Protein AF-A0A8H3GY00-F1 (afdb_monomer)

pLDDT: mean 79.83, std 18.48, range [30.83, 96.88]

Sequence (168 aa):
MRTISSTIISTLALLGGARAFFRLPCTDPIIHARIDPIISPGQKPSNHVHTVHGAKNFASNSTYSTLRASSCTSCKVTQDLSNYWFPKLYFRDPKTKLFEPVGNGGLLVYYLNRGDADVFYGGPGLKAFPEGFKMISGNPRSRSKKYVPTDSSSNQEVVLNVVQQVCN

Nearest PDB structures (foldseek):
  9hat-assembly1_AC  TM=5.219E-01  e=4.888E+00  Leviviridae sp.

Organism: NCBI:txid456999

Structure (mmCIF, N/CA/C/O backbone):
data_AF-A0A8H3GY00-F1
#
_entry.id   AF-A0A8H3GY00-F1
#
loop_
_atom_site.group_PDB
_atom_site.id
_atom_site.type_symbol
_atom_site.label_atom_id
_atom_site.label_alt_id
_atom_site.label_comp_id
_atom_site.label_asym_id
_atom_site.label_entity_id
_atom_site.label_seq_id
_atom_site.pdbx_PDB_ins_code
_atom_site.Cartn_x
_atom_site.Cartn_y
_atom_site.Cartn_z
_atom_site.occupancy
_atom_site.B_iso_or_equiv
_atom_site.auth_seq_id
_atom_site.auth_comp_id
_atom_site.auth_asym_id
_atom_site.auth_atom_id
_atom_site.pdbx_PDB_model_num
ATOM 1 N N . MET A 1 1 ? 21.929 49.421 -51.635 1.00 43.88 1 MET A N 1
ATOM 2 C CA . MET A 1 1 ? 22.118 49.196 -50.184 1.00 43.88 1 MET A CA 1
ATOM 3 C C . MET A 1 1 ? 20.799 48.771 -49.558 1.00 43.88 1 MET A C 1
ATOM 5 O O . MET A 1 1 ? 19.908 49.598 -49.438 1.00 43.88 1 MET A O 1
ATOM 9 N N . ARG A 1 2 ? 20.657 47.492 -49.197 1.00 44.06 2 ARG A N 1
ATOM 10 C CA . ARG A 1 2 ? 19.659 47.003 -48.234 1.00 44.06 2 ARG A CA 1
ATOM 11 C C . ARG A 1 2 ? 20.302 45.840 -47.484 1.00 44.06 2 ARG A C 1
ATOM 13 O O . ARG A 1 2 ? 20.444 44.755 -48.033 1.00 44.06 2 ARG A O 1
ATOM 20 N N . THR A 1 3 ? 20.782 46.107 -46.278 1.00 45.41 3 THR A N 1
ATOM 21 C CA . THR A 1 3 ? 21.329 45.101 -45.366 1.00 45.41 3 THR A CA 1
ATOM 22 C C . THR A 1 3 ? 20.165 44.411 -44.666 1.00 45.41 3 THR A C 1
ATOM 24 O O . THR A 1 3 ? 19.437 45.045 -43.905 1.00 45.41 3 THR A O 1
ATOM 27 N N . ILE A 1 4 ? 19.962 43.128 -44.954 1.00 53.44 4 ILE A N 1
ATOM 28 C CA . ILE A 1 4 ? 19.025 42.281 -44.214 1.00 53.44 4 ILE A CA 1
ATOM 29 C C . ILE A 1 4 ? 19.780 41.809 -42.969 1.00 53.44 4 ILE A C 1
ATOM 31 O O . ILE A 1 4 ? 20.632 40.927 -43.055 1.00 53.44 4 ILE A O 1
ATOM 35 N N . SER A 1 5 ? 19.533 42.456 -41.828 1.00 52.59 5 SER A N 1
ATOM 36 C CA . SER A 1 5 ? 20.083 42.025 -40.540 1.00 52.59 5 SER A CA 1
ATOM 37 C C . SER A 1 5 ? 19.453 40.697 -40.134 1.00 52.59 5 SER A C 1
ATOM 39 O O . SER A 1 5 ? 18.242 40.599 -39.952 1.00 52.59 5 SER A O 1
ATOM 41 N N . SER A 1 6 ? 20.299 39.680 -40.010 1.00 55.22 6 SER A N 1
ATOM 42 C CA . SER A 1 6 ? 19.942 38.336 -39.574 1.00 55.22 6 SER A CA 1
ATOM 43 C C . SER A 1 6 ? 19.905 38.296 -38.044 1.00 55.22 6 SER A C 1
ATOM 45 O O . SER A 1 6 ? 20.950 38.293 -37.396 1.00 55.22 6 SER A O 1
ATOM 47 N N . THR A 1 7 ? 18.715 38.299 -37.446 1.00 55.81 7 THR A N 1
ATOM 48 C CA . THR A 1 7 ? 18.531 38.033 -36.012 1.00 55.81 7 THR A CA 1
ATOM 49 C C . THR A 1 7 ? 18.215 36.553 -35.815 1.00 55.81 7 THR A C 1
ATOM 51 O O . THR A 1 7 ? 17.058 36.148 -35.744 1.00 55.81 7 THR A O 1
ATOM 54 N N . ILE A 1 8 ? 19.257 35.727 -35.715 1.00 58.91 8 ILE A N 1
ATOM 55 C CA . ILE A 1 8 ? 19.136 34.376 -35.156 1.00 58.91 8 ILE A CA 1
ATOM 56 C C . ILE A 1 8 ? 19.262 34.525 -33.638 1.00 58.91 8 ILE A C 1
ATOM 58 O O . ILE A 1 8 ? 20.363 34.577 -33.093 1.00 58.91 8 ILE A O 1
ATOM 62 N N . ILE A 1 9 ? 18.127 34.647 -32.947 1.00 59.66 9 ILE A N 1
ATOM 63 C CA . ILE A 1 9 ? 18.085 34.522 -31.488 1.00 59.66 9 ILE A CA 1
ATOM 64 C C . ILE A 1 9 ? 18.252 33.034 -31.186 1.00 59.66 9 ILE A C 1
ATOM 66 O O . ILE A 1 9 ? 17.313 32.251 -31.295 1.00 59.66 9 ILE A O 1
ATOM 70 N N . SER A 1 10 ? 19.481 32.641 -30.862 1.00 59.94 10 SER A N 1
ATOM 71 C CA . SER A 1 10 ? 19.799 31.295 -30.399 1.00 59.94 10 SER A CA 1
ATOM 72 C C . SER A 1 10 ? 19.278 31.145 -28.966 1.00 59.94 10 SER A C 1
ATOM 74 O O . SER A 1 10 ? 19.945 31.521 -28.003 1.00 59.94 10 SER A O 1
ATOM 76 N N . THR A 1 11 ? 18.047 30.655 -28.810 1.00 63.56 11 THR A N 1
ATOM 77 C CA . THR A 1 11 ? 17.515 30.184 -27.525 1.00 63.56 11 THR A CA 1
ATOM 78 C C . THR A 1 11 ? 18.231 28.889 -27.158 1.00 63.56 11 THR A C 1
ATOM 80 O O . THR A 1 11 ? 17.740 27.787 -27.399 1.00 63.56 11 THR A O 1
ATOM 83 N N . LEU A 1 12 ? 19.430 29.020 -26.587 1.00 59.59 12 LEU A N 1
ATOM 84 C CA . LEU A 1 12 ? 20.125 27.909 -25.953 1.00 59.59 12 LEU A CA 1
ATOM 85 C C . LEU A 1 12 ? 19.274 27.474 -24.757 1.00 59.59 12 LEU A C 1
ATOM 87 O O . LEU A 1 12 ? 19.214 28.146 -23.728 1.00 59.59 12 LEU A O 1
ATOM 91 N N . ALA A 1 13 ? 18.526 26.395 -24.967 1.00 59.88 13 ALA A N 1
ATOM 92 C CA . ALA A 1 13 ? 17.630 25.817 -23.991 1.00 59.88 13 ALA A CA 1
ATOM 93 C C . ALA A 1 13 ? 18.360 25.617 -22.658 1.00 59.88 13 ALA A C 1
ATOM 95 O O . ALA A 1 13 ? 19.463 25.073 -22.610 1.00 59.88 13 ALA A O 1
ATOM 96 N N . LEU A 1 14 ? 17.710 26.045 -21.576 1.00 59.72 14 LEU A N 1
ATOM 97 C CA . LEU A 1 14 ? 18.044 25.678 -20.206 1.00 59.72 14 LEU A CA 1
ATOM 98 C C . LEU A 1 14 ? 18.004 24.144 -20.074 1.00 59.72 14 LEU A C 1
ATOM 100 O O . LEU A 1 14 ? 16.994 23.575 -19.670 1.00 59.72 14 LEU A O 1
ATOM 104 N N . LEU A 1 15 ? 19.104 23.465 -20.400 1.00 60.50 15 LEU A N 1
ATOM 105 C CA . LEU A 1 15 ? 19.337 22.042 -20.128 1.00 60.50 15 LEU A CA 1
ATOM 106 C C . LEU A 1 15 ? 19.704 21.836 -18.648 1.00 60.50 15 LEU A C 1
ATOM 108 O O . LEU A 1 15 ? 20.671 21.159 -18.307 1.00 60.50 15 LEU A O 1
ATOM 112 N N . GLY A 1 16 ? 18.942 22.454 -17.746 1.00 61.94 16 GLY A N 1
ATOM 113 C CA . GLY A 1 16 ? 19.011 22.132 -16.328 1.00 61.94 16 GLY A CA 1
ATOM 114 C C . GLY A 1 16 ? 18.399 20.751 -16.113 1.00 61.94 16 GLY A C 1
ATOM 115 O O . GLY A 1 16 ? 17.230 20.542 -16.431 1.00 61.94 16 GLY A O 1
ATOM 116 N N . GLY A 1 17 ? 19.175 19.802 -15.587 1.00 63.00 17 GLY A N 1
ATOM 117 C CA . GLY A 1 17 ? 18.657 18.485 -15.222 1.00 63.00 17 GLY A CA 1
ATOM 118 C C . GLY A 1 17 ? 17.518 18.612 -14.206 1.00 63.00 17 GLY A C 1
ATOM 119 O O . GLY A 1 17 ? 17.696 19.181 -13.128 1.00 63.00 17 GLY A O 1
ATOM 120 N N . ALA A 1 18 ? 16.337 18.090 -14.539 1.00 64.81 18 ALA A N 1
ATOM 121 C CA . ALA A 1 18 ? 15.224 18.035 -13.604 1.00 64.81 18 ALA A CA 1
ATOM 122 C C . ALA A 1 18 ? 15.470 16.919 -12.579 1.00 64.81 18 ALA A C 1
ATOM 124 O O . ALA A 1 18 ? 15.604 15.749 -12.938 1.00 64.81 18 ALA A O 1
ATOM 125 N N . ARG A 1 19 ? 15.486 17.263 -11.287 1.00 66.12 19 ARG A N 1
ATOM 126 C CA . ARG A 1 19 ? 15.466 16.271 -10.202 1.00 66.12 19 ARG A CA 1
ATOM 127 C C . ARG A 1 19 ? 14.040 15.760 -10.048 1.00 66.12 19 ARG A C 1
ATOM 129 O O . ARG A 1 19 ? 13.243 16.329 -9.304 1.00 66.12 19 ARG A O 1
ATOM 136 N N . ALA A 1 20 ? 13.708 14.728 -10.811 1.00 69.12 20 ALA A N 1
ATOM 137 C CA . ALA A 1 20 ? 12.407 14.087 -10.748 1.00 69.12 20 ALA A CA 1
ATOM 138 C C . ALA A 1 20 ? 12.399 12.983 -9.684 1.00 69.12 20 ALA A C 1
ATOM 140 O O . ALA A 1 20 ? 13.379 12.269 -9.489 1.00 69.12 20 ALA A O 1
ATOM 141 N N . PHE A 1 21 ? 11.268 12.839 -9.005 1.00 76.88 21 PHE A N 1
ATOM 142 C CA . PHE A 1 21 ? 10.962 11.694 -8.157 1.00 76.88 21 PHE A CA 1
ATOM 143 C C . PHE A 1 21 ? 9.590 11.161 -8.555 1.00 76.88 21 PHE A C 1
ATOM 145 O O . PHE A 1 21 ? 8.741 11.909 -9.054 1.00 76.88 21 PHE A O 1
ATOM 152 N N . PHE A 1 22 ? 9.365 9.869 -8.345 1.00 82.94 22 PHE A N 1
ATOM 153 C CA . PHE A 1 22 ? 8.098 9.255 -8.709 1.00 82.94 22 PHE A CA 1
ATOM 154 C C . PHE A 1 22 ? 7.117 9.353 -7.538 1.00 82.94 22 PHE A C 1
ATOM 156 O O . PHE A 1 22 ? 7.435 9.024 -6.393 1.00 82.94 22 PHE A O 1
ATOM 163 N N . ARG A 1 23 ? 5.911 9.843 -7.830 1.00 88.50 23 ARG A N 1
ATOM 164 C CA . ARG A 1 23 ? 4.798 9.895 -6.883 1.00 88.50 23 ARG A CA 1
ATOM 165 C C . ARG A 1 23 ? 3.605 9.165 -7.476 1.00 88.50 23 ARG A C 1
ATOM 167 O O . ARG A 1 23 ? 3.226 9.433 -8.616 1.00 88.50 23 ARG A O 1
ATOM 174 N N . LEU A 1 24 ? 2.991 8.300 -6.687 1.00 91.19 24 LEU A N 1
ATOM 175 C CA . LEU A 1 24 ? 1.823 7.538 -7.097 1.00 91.19 24 LEU A CA 1
ATOM 176 C C . LEU A 1 24 ? 0.634 7.931 -6.219 1.00 91.19 24 LEU A C 1
ATOM 178 O O . LEU A 1 24 ? 0.541 7.481 -5.075 1.00 91.19 24 LEU A O 1
ATOM 182 N N . PRO A 1 25 ? -0.259 8.804 -6.714 1.00 94.56 25 PRO A N 1
ATOM 183 C CA . PRO A 1 25 ? -1.510 9.075 -6.032 1.00 94.56 25 PRO A CA 1
ATOM 184 C C . PRO A 1 25 ? -2.468 7.902 -6.236 1.00 94.56 25 PRO A C 1
ATOM 186 O O . PRO A 1 25 ? -2.673 7.448 -7.362 1.00 94.56 25 PRO A O 1
ATOM 189 N N . CYS A 1 26 ? -3.091 7.467 -5.152 1.00 95.12 26 CYS A N 1
ATOM 190 C CA . CYS A 1 26 ? -4.198 6.530 -5.135 1.00 95.12 26 CYS A CA 1
ATOM 191 C C . CYS A 1 26 ? -5.414 7.193 -4.495 1.00 95.12 26 CYS A C 1
ATOM 193 O O . CYS A 1 26 ? -5.288 7.980 -3.554 1.00 95.12 26 CYS A O 1
ATOM 195 N N . THR A 1 27 ? -6.588 6.899 -5.041 1.00 94.56 27 THR A N 1
ATOM 196 C CA . THR A 1 27 ? -7.877 7.373 -4.537 1.00 94.56 27 THR A CA 1
ATOM 197 C C . THR A 1 27 ? -8.249 6.599 -3.270 1.00 94.56 27 THR A C 1
ATOM 199 O O . THR A 1 27 ? 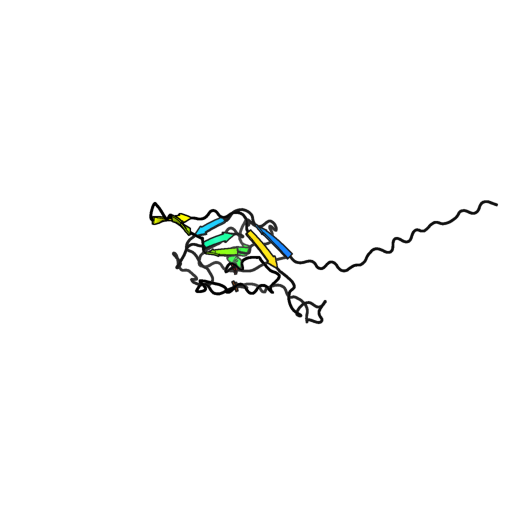-7.374 6.094 -2.559 1.00 94.56 27 THR A O 1
ATOM 202 N N . ASP A 1 28 ? -9.543 6.496 -2.981 1.00 94.62 28 ASP A N 1
ATOM 203 C CA . ASP A 1 28 ? -10.050 5.830 -1.789 1.00 94.62 28 ASP A CA 1
ATOM 204 C C . ASP A 1 28 ? -9.526 4.390 -1.616 1.00 94.62 28 ASP A C 1
ATOM 206 O O . ASP A 1 28 ? -9.160 3.719 -2.597 1.00 94.62 28 ASP A O 1
ATOM 210 N N . PRO A 1 29 ? -9.461 3.906 -0.362 1.00 95.12 29 PRO A N 1
ATOM 211 C CA . PRO A 1 29 ? -9.092 2.529 -0.077 1.00 95.12 29 PRO A CA 1
ATOM 212 C C . PRO A 1 29 ? -10.002 1.541 -0.808 1.00 95.12 29 PRO A C 1
ATOM 214 O O . PRO A 1 29 ? -11.215 1.726 -0.870 1.00 95.12 29 PRO A O 1
ATOM 217 N N . ILE A 1 30 ? -9.431 0.441 -1.295 1.00 95.75 30 ILE A N 1
ATOM 218 C CA . ILE A 1 30 ? -10.211 -0.647 -1.900 1.00 95.75 30 ILE A CA 1
ATOM 219 C C . ILE A 1 30 ? -10.907 -1.503 -0.837 1.00 95.75 30 ILE A C 1
ATOM 221 O O . ILE A 1 30 ? -11.952 -2.089 -1.106 1.00 95.75 30 ILE A O 1
ATOM 225 N N . ILE A 1 31 ? -10.320 -1.607 0.365 1.00 95.00 31 ILE A N 1
ATOM 226 C CA . ILE A 1 31 ? -10.886 -2.369 1.480 1.00 95.00 31 ILE A CA 1
ATOM 227 C C . ILE A 1 31 ? -10.270 -1.963 2.827 1.00 95.00 31 ILE A C 1
ATOM 229 O O . ILE A 1 31 ? -9.103 -1.568 2.914 1.00 95.00 31 ILE A O 1
ATOM 233 N N . HIS A 1 32 ? -11.052 -2.139 3.896 1.00 95.62 32 HIS A N 1
ATOM 234 C CA . HIS A 1 32 ? -10.553 -2.252 5.263 1.00 95.62 32 HIS A CA 1
ATOM 235 C C . HIS A 1 32 ? -10.684 -3.702 5.741 1.00 95.62 32 HIS A C 1
ATOM 237 O O . HIS A 1 32 ? -11.799 -4.204 5.871 1.00 95.62 32 HIS A O 1
ATOM 243 N N . ALA A 1 33 ? -9.571 -4.397 5.987 1.00 95.25 33 ALA A N 1
ATOM 244 C CA . ALA A 1 33 ? -9.605 -5.831 6.288 1.00 95.25 33 ALA A CA 1
ATOM 245 C C . ALA A 1 33 ? -8.512 -6.278 7.261 1.00 95.25 33 ALA A C 1
ATOM 247 O O . ALA A 1 33 ? -7.411 -5.734 7.284 1.00 95.25 33 ALA A O 1
ATOM 248 N N . ARG A 1 34 ? -8.799 -7.333 8.034 1.00 96.50 34 ARG A N 1
ATOM 249 C CA . ARG A 1 34 ? -7.808 -8.047 8.857 1.00 96.50 34 ARG A CA 1
ATOM 250 C C . ARG A 1 34 ? -7.056 -9.064 8.004 1.00 96.50 34 ARG A C 1
ATOM 252 O O . ARG A 1 34 ? -7.272 -10.266 8.139 1.00 96.50 34 ARG A O 1
ATOM 259 N N . ILE A 1 35 ? -6.251 -8.579 7.065 1.00 95.12 35 ILE A N 1
ATOM 260 C CA . ILE A 1 35 ? -5.500 -9.398 6.108 1.00 95.12 35 ILE A CA 1
ATOM 261 C C . ILE A 1 35 ? -4.097 -8.809 5.931 1.00 95.12 35 ILE A C 1
ATOM 263 O O . ILE A 1 35 ? -3.979 -7.603 5.741 1.00 95.12 35 ILE A O 1
ATOM 267 N N . ASP A 1 36 ? -3.052 -9.644 5.977 1.00 93.75 36 ASP A N 1
ATOM 268 C CA . ASP A 1 36 ? -1.662 -9.235 5.718 1.00 93.75 36 ASP A CA 1
ATOM 269 C C . ASP A 1 36 ? -0.878 -10.312 4.939 1.00 93.75 36 ASP A C 1
ATOM 271 O O . ASP A 1 36 ? -0.497 -11.324 5.529 1.00 93.75 36 ASP A O 1
ATOM 275 N N . PRO A 1 37 ? -0.607 -10.125 3.636 1.00 93.56 37 PRO A N 1
ATOM 276 C CA . PRO A 1 37 ? 0.124 -11.103 2.826 1.00 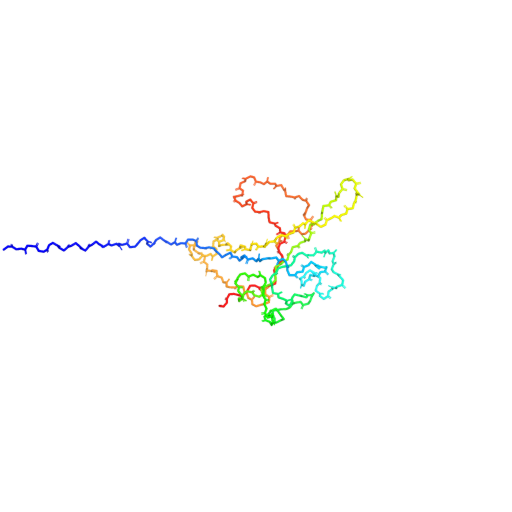93.56 37 PRO A CA 1
ATOM 277 C C . PRO A 1 37 ? 1.648 -11.141 3.039 1.00 93.56 37 PRO A C 1
ATOM 279 O O . PRO A 1 37 ? 2.329 -11.918 2.357 1.00 93.56 37 PRO A O 1
ATOM 282 N N . ILE A 1 38 ? 2.202 -10.312 3.934 1.00 91.75 38 ILE A N 1
ATOM 283 C CA . ILE A 1 38 ? 3.628 -10.323 4.290 1.00 91.75 38 ILE A CA 1
ATOM 284 C C . ILE A 1 38 ? 3.824 -10.840 5.720 1.00 91.75 38 ILE A C 1
ATOM 286 O O . ILE A 1 38 ? 4.562 -11.801 5.914 1.00 91.75 38 ILE A O 1
ATOM 290 N N . ILE A 1 39 ? 3.165 -10.236 6.714 1.00 89.94 39 ILE A N 1
ATOM 291 C CA . ILE A 1 39 ? 3.338 -10.584 8.138 1.00 89.94 39 ILE A CA 1
ATOM 292 C C . ILE A 1 39 ? 2.575 -11.857 8.517 1.00 89.94 39 ILE A C 1
ATOM 294 O O . ILE A 1 39 ? 3.051 -12.643 9.335 1.00 89.94 39 ILE A O 1
ATOM 298 N N . SER A 1 40 ? 1.392 -12.069 7.937 1.00 92.81 40 SER A N 1
ATOM 299 C CA . SER A 1 40 ? 0.509 -13.188 8.282 1.00 92.81 40 SER A CA 1
ATOM 300 C C . SER A 1 40 ? -0.025 -13.901 7.030 1.00 92.81 40 SER A C 1
ATOM 302 O O . SER A 1 40 ? -1.246 -13.978 6.846 1.00 92.81 40 SER A O 1
ATOM 304 N N . PRO A 1 41 ? 0.852 -14.427 6.148 1.00 93.62 41 PRO A N 1
ATOM 305 C CA . PRO A 1 41 ? 0.428 -14.967 4.863 1.00 93.62 41 PRO A CA 1
ATOM 306 C C . PRO A 1 41 ? -0.569 -16.116 5.031 1.00 93.62 41 PRO A C 1
ATOM 308 O O . PRO A 1 41 ? -0.399 -16.996 5.871 1.00 93.62 41 PRO A O 1
ATOM 311 N N . GLY A 1 42 ? -1.639 -16.096 4.241 1.00 95.19 42 GLY A N 1
ATOM 312 C CA . GLY A 1 42 ? -2.727 -17.073 4.296 1.00 95.19 42 GLY A CA 1
ATOM 313 C C . GLY A 1 42 ? -3.700 -16.882 5.465 1.00 95.19 42 GLY A C 1
ATOM 314 O O . GLY A 1 42 ? -4.852 -17.294 5.345 1.00 95.19 42 GLY A O 1
ATOM 315 N N . GLN A 1 43 ? -3.319 -16.183 6.538 1.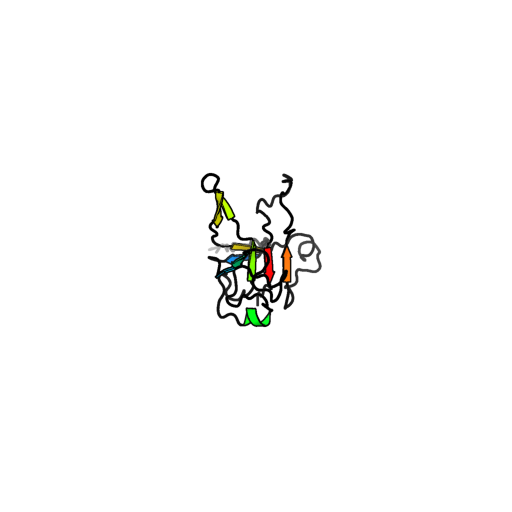00 96.31 43 GLN A N 1
ATOM 316 C CA . GLN A 1 43 ? -4.158 -16.035 7.728 1.00 96.31 43 GLN A CA 1
ATOM 317 C C . GLN A 1 43 ? -5.321 -15.061 7.500 1.00 96.31 43 GLN A C 1
ATOM 319 O O . GLN A 1 43 ? -5.151 -13.954 6.979 1.00 96.31 43 GLN A O 1
ATOM 324 N N . LYS A 1 44 ? -6.519 -15.481 7.917 1.00 93.56 44 LYS A N 1
ATOM 325 C CA . LYS A 1 44 ? -7.751 -14.683 7.913 1.00 93.56 44 LYS A CA 1
ATOM 326 C C . LYS A 1 44 ? -8.566 -15.047 9.170 1.00 93.56 44 LYS A C 1
ATOM 328 O O . LYS A 1 44 ? -9.082 -16.160 9.214 1.00 93.56 44 LYS A O 1
ATOM 333 N N . PRO A 1 45 ? -8.704 -14.159 10.173 1.00 95.62 45 PRO A N 1
ATOM 334 C CA . PRO A 1 45 ? -8.194 -12.786 10.231 1.00 95.62 45 PRO A CA 1
ATOM 335 C C . PRO A 1 45 ? -6.714 -12.689 10.651 1.00 95.62 45 PRO A C 1
ATOM 337 O O . PRO A 1 45 ? -6.211 -13.532 11.385 1.00 95.62 45 PRO A O 1
ATOM 340 N N . SER A 1 46 ? -6.041 -11.607 10.251 1.00 93.25 46 SER A N 1
ATOM 341 C CA . SER A 1 46 ? -4.749 -11.176 10.800 1.00 93.25 46 SER A CA 1
ATOM 342 C C . SER A 1 46 ? -4.910 -10.399 12.123 1.00 93.25 46 SER A C 1
ATOM 344 O O . SER A 1 46 ? -6.022 -10.087 12.581 1.00 93.25 46 SER A O 1
ATOM 346 N N . ASN A 1 47 ? -3.780 -10.064 12.755 1.00 90.50 47 ASN A N 1
ATOM 347 C CA . ASN A 1 47 ? -3.728 -9.448 14.087 1.00 90.50 47 ASN A CA 1
ATOM 348 C C . ASN A 1 47 ? -4.469 -8.104 14.204 1.00 90.50 47 ASN A C 1
ATOM 350 O O . ASN A 1 47 ? -4.984 -7.799 15.276 1.00 90.50 47 ASN A O 1
ATOM 354 N N . HIS A 1 48 ? -4.555 -7.308 13.137 1.00 91.00 48 HIS A N 1
ATOM 355 C CA . HIS A 1 48 ? -5.234 -6.009 13.155 1.00 91.00 48 HIS A CA 1
ATOM 356 C C . HIS A 1 48 ? -5.815 -5.650 11.783 1.00 91.00 48 HIS A C 1
ATOM 358 O O . HIS A 1 48 ? -5.583 -6.344 10.797 1.00 91.00 48 HIS A O 1
ATOM 364 N N . VAL A 1 49 ? -6.629 -4.592 11.739 1.00 94.50 49 VAL A N 1
ATOM 365 C CA . VAL A 1 49 ? -7.267 -4.112 10.506 1.00 94.50 49 VAL A CA 1
ATOM 366 C C . VAL A 1 49 ? -6.288 -3.236 9.734 1.00 94.50 49 VAL A C 1
ATOM 368 O O . VAL A 1 49 ? -5.657 -2.357 10.317 1.00 94.50 49 VAL A O 1
ATOM 371 N N . HIS A 1 50 ? -6.224 -3.432 8.425 1.00 94.31 50 HIS A N 1
ATOM 372 C CA . HIS A 1 50 ? -5.486 -2.594 7.494 1.00 94.31 50 HIS A CA 1
ATOM 373 C C . HIS A 1 50 ? -6.423 -1.748 6.644 1.00 94.31 50 HIS A C 1
ATOM 375 O O . HIS A 1 50 ? -7.504 -2.199 6.273 1.00 94.31 50 HIS A O 1
ATOM 381 N N . THR A 1 51 ? -5.977 -0.544 6.305 1.00 95.00 51 THR A N 1
ATOM 382 C CA . THR A 1 51 ? -6.481 0.240 5.177 1.00 95.00 51 THR A CA 1
ATOM 383 C C . THR A 1 51 ? -5.630 -0.081 3.959 1.00 95.00 51 THR A C 1
ATOM 385 O O . THR A 1 51 ? -4.408 0.031 4.032 1.00 95.00 51 THR A O 1
ATOM 388 N N . VAL A 1 52 ? -6.264 -0.500 2.862 1.00 95.31 52 VAL A N 1
ATOM 389 C CA . VAL A 1 52 ? -5.573 -1.034 1.681 1.00 95.31 52 VAL A CA 1
ATOM 390 C C . VAL A 1 52 ? -5.899 -0.202 0.445 1.00 95.31 52 VAL A C 1
ATOM 392 O O . VAL A 1 52 ? -7.063 0.088 0.186 1.00 95.31 52 VAL A O 1
ATOM 395 N N . HIS A 1 53 ? -4.879 0.121 -0.346 1.00 96.56 53 HIS A N 1
ATOM 396 C CA . HIS A 1 53 ? -4.970 0.763 -1.658 1.00 96.56 53 HIS A CA 1
ATOM 397 C C . HIS A 1 53 ? -4.265 -0.093 -2.725 1.00 96.56 53 HIS A C 1
ATOM 399 O O . HIS A 1 53 ? -3.469 -0.989 -2.412 1.00 96.56 53 HIS A O 1
ATOM 405 N N . GLY A 1 54 ? -4.533 0.208 -3.996 1.00 95.56 54 GLY A N 1
ATOM 406 C CA . GLY A 1 54 ? -3.884 -0.424 -5.142 1.00 95.56 54 GLY A CA 1
ATOM 407 C C . GLY A 1 54 ? -4.761 -1.465 -5.830 1.00 95.56 54 GLY A C 1
ATOM 408 O O . GLY A 1 54 ? -5.956 -1.247 -6.026 1.00 95.56 54 GLY A O 1
ATOM 409 N N . ALA A 1 55 ? -4.154 -2.576 -6.235 1.00 96.38 55 ALA A N 1
ATOM 410 C CA . ALA A 1 55 ? -4.766 -3.593 -7.081 1.00 96.38 55 ALA A CA 1
ATOM 411 C C . ALA A 1 55 ? -5.946 -4.342 -6.441 1.00 96.38 55 ALA A C 1
ATOM 413 O O . ALA A 1 55 ? -5.915 -4.700 -5.262 1.00 96.38 55 ALA A O 1
ATOM 414 N N . LYS A 1 56 ? -6.958 -4.653 -7.262 1.00 95.88 56 LYS A N 1
ATOM 415 C CA . LYS A 1 56 ? -8.199 -5.335 -6.856 1.00 95.88 56 LYS A CA 1
ATOM 416 C C . LYS A 1 56 ? -7.981 -6.705 -6.202 1.00 95.88 56 LYS A C 1
ATOM 418 O O . LYS A 1 56 ? -8.689 -7.026 -5.252 1.00 95.88 56 LYS A O 1
ATOM 423 N N . ASN A 1 57 ? -7.040 -7.521 -6.684 1.00 95.44 57 ASN A N 1
ATOM 424 C CA . ASN A 1 57 ? -6.866 -8.907 -6.218 1.00 95.44 57 ASN A CA 1
ATOM 425 C C . ASN A 1 57 ? -6.075 -9.021 -4.897 1.00 95.44 57 ASN A C 1
ATOM 427 O O . ASN A 1 57 ? -5.321 -9.977 -4.687 1.00 95.44 57 ASN A O 1
ATOM 431 N N . PHE A 1 58 ? -6.237 -8.057 -3.990 1.00 95.38 58 PHE A N 1
ATOM 432 C CA . PHE A 1 58 ? -5.640 -8.130 -2.663 1.00 95.38 58 PHE A CA 1
ATOM 433 C C . PHE A 1 58 ? -6.265 -9.267 -1.837 1.00 95.38 58 PHE A C 1
ATOM 435 O O . PHE A 1 58 ? -7.483 -9.370 -1.690 1.00 95.38 58 PHE A O 1
ATOM 442 N N . ALA A 1 59 ? -5.419 -10.120 -1.267 1.00 95.00 59 ALA A N 1
ATOM 443 C CA . ALA A 1 59 ? -5.791 -11.291 -0.486 1.00 95.00 59 ALA A CA 1
ATOM 444 C C . ALA A 1 59 ? -4.689 -11.638 0.531 1.00 95.00 59 ALA A C 1
ATOM 446 O O . ALA A 1 59 ? -3.553 -11.186 0.420 1.00 95.00 59 ALA A O 1
ATOM 447 N N . SER A 1 60 ? -4.991 -12.495 1.517 1.00 95.62 60 SER A N 1
ATOM 448 C CA . SER A 1 60 ? -3.994 -12.915 2.526 1.00 95.62 60 SER A CA 1
ATOM 449 C C . SER A 1 60 ? -2.838 -13.716 1.944 1.00 95.62 60 SER A C 1
ATOM 451 O O . SER A 1 60 ? -1.798 -13.833 2.576 1.00 95.62 60 SER A O 1
ATOM 453 N N . ASN A 1 61 ? -2.999 -14.268 0.748 1.00 94.25 61 ASN A N 1
ATOM 454 C CA . ASN A 1 61 ? -1.992 -15.027 0.024 1.00 94.25 61 ASN A CA 1
ATOM 455 C C . ASN A 1 61 ? -1.615 -14.354 -1.305 1.00 94.25 61 ASN A C 1
ATOM 457 O O . ASN A 1 61 ? -1.220 -15.048 -2.239 1.00 94.25 61 ASN A O 1
ATOM 461 N N . SER A 1 62 ? -1.741 -13.025 -1.409 1.00 93.38 62 SER A N 1
ATOM 462 C CA . SER A 1 62 ? -1.334 -12.296 -2.612 1.00 93.38 62 SER A CA 1
ATOM 463 C C . SER A 1 62 ? 0.121 -12.591 -2.993 1.00 93.38 62 SER A C 1
ATOM 465 O O . SER A 1 62 ? 1.058 -12.509 -2.188 1.00 93.38 62 SER A O 1
ATOM 467 N N . THR A 1 63 ? 0.287 -12.914 -4.268 1.00 92.94 63 THR A N 1
ATOM 468 C CA . THR A 1 63 ? 1.547 -13.112 -4.981 1.00 92.94 63 THR A CA 1
ATOM 469 C C . THR A 1 63 ? 1.638 -12.118 -6.135 1.00 92.94 63 THR A C 1
ATOM 471 O O . THR A 1 63 ? 0.642 -11.491 -6.505 1.00 92.94 63 THR A O 1
ATOM 474 N N . TYR A 1 64 ? 2.817 -12.014 -6.747 1.00 91.25 64 TYR A N 1
ATOM 475 C CA . TYR A 1 64 ? 3.000 -11.211 -7.953 1.00 91.25 64 TYR A CA 1
ATOM 476 C C . TYR A 1 64 ? 1.964 -11.541 -9.037 1.00 91.25 64 TYR A C 1
ATOM 478 O O . TYR A 1 64 ? 1.233 -10.658 -9.480 1.00 91.25 64 TYR A O 1
ATOM 486 N N . SER A 1 65 ? 1.828 -12.819 -9.404 1.00 95.25 65 SER A N 1
ATOM 487 C CA . SER A 1 65 ? 0.928 -13.246 -10.480 1.00 95.25 65 SER A CA 1
ATOM 488 C C . SER A 1 65 ? -0.537 -12.929 -10.174 1.00 95.25 65 SER A C 1
ATOM 490 O O . SER A 1 65 ? -1.248 -12.421 -11.040 1.00 95.25 65 SER A O 1
ATOM 492 N N . THR A 1 66 ? -0.985 -13.139 -8.930 1.00 95.50 66 THR A N 1
ATOM 493 C CA . THR A 1 66 ? -2.368 -12.820 -8.539 1.00 95.50 66 THR A CA 1
ATOM 494 C C . THR A 1 66 ? -2.660 -11.325 -8.626 1.00 95.50 66 THR A C 1
ATOM 496 O O . THR A 1 66 ? -3.761 -10.947 -9.025 1.00 95.50 66 THR A O 1
ATOM 499 N N . LEU A 1 67 ? -1.682 -10.476 -8.290 1.00 95.31 67 LEU A N 1
ATOM 500 C CA . LEU A 1 67 ? -1.842 -9.026 -8.366 1.00 95.31 67 LEU A CA 1
ATOM 501 C C . LEU A 1 67 ? -1.785 -8.525 -9.806 1.00 95.31 67 LEU A C 1
ATOM 503 O O . LEU A 1 67 ? -2.633 -7.722 -10.187 1.00 95.31 67 LEU A O 1
ATOM 507 N N . ARG A 1 68 ? -0.885 -9.066 -10.637 1.00 94.81 68 ARG A N 1
ATOM 508 C CA . ARG A 1 68 ? -0.828 -8.774 -12.080 1.00 94.81 68 ARG A CA 1
ATOM 509 C C . ARG A 1 68 ? -2.090 -9.177 -12.835 1.00 94.81 68 ARG A C 1
ATOM 511 O O . ARG A 1 68 ? -2.417 -8.542 -13.828 1.00 94.81 68 ARG A O 1
ATOM 518 N N . ALA A 1 69 ? -2.817 -10.177 -12.346 1.00 96.62 69 ALA A N 1
ATOM 519 C CA . ALA A 1 69 ? -4.120 -10.567 -12.877 1.00 96.62 69 ALA A CA 1
ATOM 520 C C . ALA A 1 69 ? -5.275 -9.637 -12.439 1.00 96.62 69 ALA A C 1
ATOM 522 O O . ALA A 1 69 ? -6.439 -9.925 -12.719 1.00 96.62 69 ALA A O 1
ATOM 523 N N . SER A 1 70 ? -4.997 -8.549 -11.713 1.00 96.81 70 SER A N 1
ATOM 524 C CA . SER A 1 70 ? -6.031 -7.592 -11.312 1.00 96.81 70 SER A CA 1
ATOM 525 C C . SER A 1 70 ? -6.551 -6.819 -12.516 1.00 96.81 70 SER A C 1
ATOM 527 O O . SER A 1 70 ? -5.785 -6.269 -13.299 1.00 96.81 70 SER A O 1
ATOM 529 N N . SER A 1 71 ? -7.873 -6.708 -12.616 1.00 96.88 71 SER A N 1
ATOM 530 C CA . SER A 1 71 ? -8.528 -5.941 -13.680 1.00 96.88 71 SER A CA 1
ATOM 531 C C . SER A 1 71 ? -8.447 -4.422 -13.486 1.00 96.88 71 SER A C 1
ATOM 533 O O . SER A 1 71 ? -8.746 -3.674 -14.409 1.00 96.88 71 SER A O 1
ATOM 535 N N . CYS A 1 72 ? -8.139 -3.954 -12.273 1.00 96.06 72 CYS A N 1
ATOM 536 C CA . CYS A 1 72 ? -8.064 -2.535 -11.933 1.00 96.06 72 CYS A CA 1
ATOM 537 C C . CYS A 1 72 ? -7.231 -2.284 -10.663 1.00 96.06 72 CYS A C 1
ATOM 539 O O . CYS A 1 72 ? -6.902 -3.213 -9.915 1.00 96.06 72 CYS A O 1
ATOM 541 N N . THR A 1 73 ? -6.930 -1.006 -10.423 1.00 96.88 73 THR A N 1
ATOM 542 C CA . THR A 1 73 ? -6.215 -0.466 -9.258 1.00 96.88 73 THR A CA 1
ATOM 543 C C . THR A 1 73 ? -6.884 0.835 -8.802 1.00 96.88 73 THR A C 1
ATOM 545 O O . THR A 1 73 ? -7.472 1.535 -9.627 1.00 96.88 73 THR A O 1
ATOM 548 N N . SER A 1 74 ? -6.803 1.178 -7.511 1.00 96.25 74 SER A N 1
ATOM 549 C CA . SER A 1 74 ? -7.213 2.507 -7.021 1.00 96.25 74 SER A CA 1
ATOM 550 C C . SER A 1 74 ? -6.152 3.592 -7.240 1.00 96.25 74 SER A C 1
ATOM 552 O O . SER A 1 74 ? -6.351 4.747 -6.867 1.00 96.25 74 SER A O 1
ATOM 554 N N . CYS A 1 75 ? -5.010 3.249 -7.837 1.00 95.69 75 CYS A N 1
ATOM 555 C CA . CYS A 1 75 ? -3.929 4.186 -8.119 1.00 95.69 75 CYS A CA 1
ATOM 556 C C . CYS A 1 75 ? -4.042 4.822 -9.510 1.00 95.69 75 CYS A C 1
ATOM 558 O O . CYS A 1 75 ? -4.576 4.236 -10.448 1.00 95.69 75 CYS A O 1
ATOM 560 N N . LYS A 1 76 ? -3.529 6.050 -9.654 1.00 95.56 76 LYS A N 1
ATOM 561 C CA . LYS A 1 76 ? -3.647 6.841 -10.890 1.00 95.56 76 LYS A CA 1
ATOM 562 C C . LYS A 1 76 ? -2.889 6.233 -12.071 1.00 95.56 76 LYS A C 1
ATOM 564 O O . LYS A 1 76 ? -3.309 6.402 -13.210 1.00 95.56 76 LYS A O 1
ATOM 569 N N . VAL A 1 77 ? -1.768 5.565 -11.810 1.00 93.81 77 VAL A N 1
ATOM 570 C CA . VAL A 1 77 ? -1.038 4.811 -12.835 1.00 93.81 77 VAL A CA 1
ATOM 571 C C . VAL A 1 77 ? -1.672 3.431 -12.917 1.00 93.81 77 VAL A C 1
ATOM 573 O O . VAL A 1 77 ? -1.466 2.599 -12.043 1.00 93.81 77 VAL A O 1
ATOM 576 N N . THR A 1 78 ? -2.467 3.190 -13.956 1.00 94.19 78 THR A N 1
ATOM 577 C CA . THR A 1 78 ? -3.268 1.962 -14.092 1.00 94.19 78 THR A CA 1
ATOM 578 C C . THR A 1 78 ? -2.431 0.695 -14.277 1.00 94.19 78 THR A C 1
ATOM 580 O O . THR A 1 78 ? -2.899 -0.402 -13.994 1.00 94.19 78 THR A O 1
ATOM 583 N N . GLN A 1 79 ? -1.193 0.843 -14.753 1.00 92.81 79 GLN A N 1
ATOM 584 C CA . GLN A 1 79 ? -0.206 -0.227 -14.897 1.00 92.81 79 GLN A CA 1
ATOM 585 C C . GLN A 1 79 ? 0.357 -0.677 -13.540 1.00 92.81 79 GLN A C 1
ATOM 587 O O . GLN A 1 79 ? 0.877 -1.795 -13.437 1.00 92.81 79 GLN A O 1
ATOM 592 N N . ASP A 1 80 ? 0.232 0.176 -12.516 1.00 91.50 80 ASP A N 1
ATOM 593 C CA . ASP A 1 80 ? 0.641 -0.130 -11.156 1.00 91.50 80 ASP A CA 1
ATOM 594 C C . ASP A 1 80 ? -0.423 -0.995 -10.468 1.00 91.50 80 ASP A C 1
ATOM 596 O O . ASP A 1 80 ? -1.481 -0.535 -10.024 1.00 91.50 80 ASP A O 1
ATOM 600 N N . LEU A 1 81 ? -0.106 -2.286 -10.393 1.00 94.69 81 LEU A N 1
ATOM 601 C CA . LEU A 1 81 ? -0.909 -3.302 -9.723 1.00 94.69 81 LEU A CA 1
ATOM 602 C C . LEU A 1 81 ? -0.286 -3.734 -8.386 1.00 94.69 81 LEU A C 1
ATOM 604 O O . LEU A 1 81 ? -0.487 -4.867 -7.950 1.00 94.69 81 LEU A O 1
ATOM 608 N N . SER A 1 82 ? 0.456 -2.844 -7.728 1.00 92.81 82 SER A N 1
ATOM 609 C CA . SER A 1 82 ? 0.918 -3.064 -6.358 1.00 92.81 82 SER A CA 1
ATOM 610 C C . SER A 1 82 ? -0.246 -3.033 -5.375 1.00 92.81 82 SER A C 1
ATOM 612 O O . SER A 1 82 ? -1.296 -2.439 -5.638 1.00 92.81 82 SER A O 1
ATOM 614 N N . ASN A 1 83 ? -0.027 -3.568 -4.176 1.00 94.62 83 ASN A N 1
ATOM 615 C CA . ASN A 1 83 ? -0.837 -3.209 -3.017 1.00 94.62 83 ASN A CA 1
ATOM 616 C C . ASN A 1 83 ? -0.022 -2.443 -1.983 1.00 94.62 83 ASN A C 1
ATOM 618 O O . ASN A 1 83 ? 1.105 -2.822 -1.667 1.00 94.62 83 ASN A O 1
ATOM 622 N N . TYR A 1 84 ? -0.655 -1.413 -1.423 1.00 93.75 84 TYR A N 1
ATOM 623 C CA . TYR A 1 84 ? -0.132 -0.578 -0.350 1.00 93.75 84 TYR A CA 1
ATOM 624 C C . TYR A 1 84 ? -1.102 -0.628 0.816 1.00 93.75 84 TYR A C 1
ATOM 626 O O . TYR A 1 84 ? -2.294 -0.369 0.636 1.00 93.75 84 TYR A O 1
ATOM 634 N N . TRP A 1 85 ? -0.621 -0.945 2.012 1.00 92.88 85 TRP A N 1
ATOM 635 C CA . TRP A 1 85 ? -1.488 -0.946 3.183 1.00 92.88 85 TRP A CA 1
ATOM 636 C C . TRP A 1 85 ? -0.778 -0.502 4.447 1.00 92.88 85 TRP A C 1
ATOM 638 O O . TRP A 1 85 ? 0.440 -0.617 4.591 1.00 92.88 85 TRP A O 1
ATOM 648 N N . PHE A 1 86 ? -1.589 0.013 5.363 1.00 90.19 86 PHE A N 1
ATOM 649 C CA . PHE A 1 86 ? -1.169 0.500 6.666 1.00 90.19 86 PHE A CA 1
ATOM 650 C C . PHE A 1 86 ? -2.230 0.174 7.729 1.00 90.19 86 PHE A C 1
ATOM 652 O O . PHE A 1 86 ? -3.394 -0.056 7.383 1.00 90.19 86 PHE A O 1
ATOM 659 N N . PRO A 1 87 ? -1.870 0.135 9.025 1.00 90.88 87 PRO A N 1
ATOM 660 C CA . PRO A 1 87 ? -2.825 -0.124 10.101 1.00 90.88 87 PRO A CA 1
ATOM 661 C C . PRO A 1 87 ? -3.976 0.892 10.112 1.00 90.88 87 PRO A C 1
ATOM 663 O O . PRO A 1 87 ? -3.750 2.102 10.074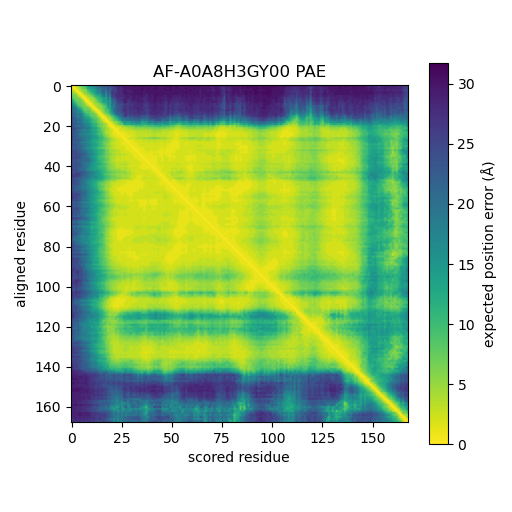 1.00 90.88 87 PRO A O 1
ATOM 666 N N . LYS A 1 88 ? -5.222 0.416 10.206 1.00 91.81 88 LYS A N 1
ATOM 667 C CA . LYS A 1 88 ? -6.399 1.278 10.366 1.00 91.81 88 LYS A CA 1
ATOM 668 C C . LYS A 1 88 ? -6.336 1.961 11.730 1.00 91.81 88 LYS A C 1
ATOM 670 O O . LYS A 1 88 ? -6.239 1.295 12.761 1.00 91.81 88 LYS A O 1
ATOM 675 N N . LEU A 1 89 ? -6.424 3.287 11.727 1.00 90.69 89 LEU A N 1
ATOM 676 C CA . LEU A 1 89 ? -6.453 4.075 12.951 1.00 90.69 89 LEU A CA 1
ATOM 677 C C . LEU A 1 89 ? -7.866 4.097 13.542 1.00 90.69 89 LEU A C 1
ATOM 679 O O . LEU A 1 89 ? -8.850 4.271 12.821 1.00 90.69 89 LEU A O 1
ATOM 683 N N . TYR A 1 90 ? -7.940 3.962 14.863 1.00 92.88 90 TYR A N 1
ATOM 684 C CA . TYR A 1 90 ? -9.168 4.099 15.635 1.00 92.88 90 TYR A CA 1
ATOM 685 C C . TYR A 1 90 ? -8.980 5.166 16.709 1.00 92.88 90 TYR A C 1
ATOM 687 O O . TYR A 1 90 ? -7.960 5.192 17.401 1.00 92.88 90 TYR A O 1
ATOM 695 N N . PHE A 1 91 ? -9.975 6.030 16.852 1.00 94.06 91 PHE A N 1
ATOM 696 C CA . PHE A 1 91 ? -10.090 6.979 17.945 1.00 94.06 91 PHE A CA 1
ATOM 697 C C . PHE A 1 91 ? -10.859 6.323 19.091 1.00 94.06 91 PHE A C 1
ATOM 699 O O . PHE A 1 91 ? -11.862 5.658 18.854 1.00 94.06 91 PHE A O 1
ATOM 706 N N . ARG A 1 92 ? -10.394 6.483 20.332 1.00 94.88 92 ARG A N 1
ATOM 707 C CA . ARG A 1 92 ? -11.155 6.048 21.508 1.00 94.88 92 ARG A CA 1
ATOM 708 C C . ARG A 1 92 ? -11.938 7.234 22.042 1.00 94.88 92 ARG A C 1
ATOM 710 O O . ARG A 1 92 ? -11.337 8.138 22.624 1.00 94.88 92 ARG A O 1
ATOM 717 N N . ASP A 1 93 ? -13.252 7.209 21.874 1.00 95.62 93 ASP A N 1
ATOM 718 C CA . ASP A 1 93 ? -14.110 8.297 22.320 1.00 95.62 93 ASP A CA 1
ATOM 719 C C . ASP A 1 93 ? -14.058 8.417 23.862 1.00 95.62 93 ASP A C 1
ATOM 721 O O . ASP A 1 93 ? -14.258 7.432 24.585 1.00 95.62 93 ASP A O 1
ATOM 725 N N . PRO A 1 94 ? -13.751 9.606 24.416 1.00 96.12 94 PRO A N 1
ATOM 726 C CA . PRO A 1 94 ? -13.602 9.790 25.855 1.00 96.12 94 PRO A CA 1
ATOM 727 C C . PRO A 1 94 ? -14.931 9.729 26.620 1.00 96.12 94 PRO A C 1
ATOM 729 O O . PRO A 1 94 ? -14.901 9.488 27.829 1.00 96.12 94 PRO A O 1
ATOM 732 N N . LYS A 1 95 ? -16.070 9.933 25.954 1.00 96.81 95 LYS A N 1
ATOM 733 C CA . LYS A 1 95 ? -17.428 9.873 26.506 1.00 96.81 95 LYS A CA 1
ATOM 734 C C . LYS A 1 95 ? -17.988 8.455 26.432 1.00 96.81 95 LYS A C 1
ATOM 736 O O . LYS A 1 95 ? -18.328 7.894 27.468 1.00 96.81 95 LYS A O 1
ATOM 741 N N . THR A 1 96 ? -18.044 7.860 25.241 1.00 96.75 96 THR A N 1
ATOM 742 C CA . THR A 1 96 ? -18.642 6.527 25.030 1.00 96.75 96 THR A CA 1
ATOM 743 C C . THR A 1 96 ? -17.692 5.392 25.410 1.00 96.75 96 THR A C 1
ATOM 745 O O . THR A 1 96 ? -18.130 4.267 25.631 1.00 96.75 96 THR A O 1
ATOM 748 N N . LYS A 1 97 ? -16.384 5.676 25.507 1.00 96.38 97 LYS A N 1
ATOM 749 C CA . LYS A 1 97 ? -15.294 4.703 25.717 1.00 96.38 97 LYS A CA 1
ATOM 750 C C . LYS A 1 97 ? -15.136 3.678 24.588 1.00 96.38 97 LYS A C 1
ATOM 752 O O . LYS A 1 97 ? -14.288 2.790 24.726 1.00 96.38 97 LYS A O 1
ATOM 757 N N . LEU A 1 98 ? -15.887 3.818 23.494 1.00 96.56 98 LEU A N 1
ATOM 758 C CA . LEU A 1 98 ? -15.826 2.960 22.313 1.00 96.56 98 LEU A CA 1
ATOM 759 C C . LEU A 1 98 ? -14.710 3.396 21.359 1.00 96.56 98 LEU A C 1
ATOM 761 O O . LEU A 1 98 ? -14.190 4.509 21.444 1.00 96.56 98 LEU A O 1
ATOM 765 N N . PHE A 1 99 ? -14.327 2.485 20.464 1.00 95.31 99 PHE A N 1
ATOM 766 C CA . PHE A 1 99 ? -13.393 2.769 19.381 1.00 95.31 99 PHE A CA 1
ATOM 767 C C . PHE A 1 99 ? -14.150 3.074 18.094 1.00 95.31 99 PHE A C 1
ATOM 769 O O . PHE A 1 99 ? -14.968 2.274 17.646 1.00 95.31 99 PHE A O 1
ATOM 776 N N . GLU A 1 100 ? -13.810 4.194 17.476 1.00 95.31 100 GLU A N 1
ATOM 777 C CA . GLU A 1 100 ? -14.404 4.673 16.237 1.00 95.31 100 GLU A CA 1
ATOM 778 C C . GLU A 1 100 ? -13.336 4.707 15.141 1.00 95.31 100 GLU A C 1
ATOM 780 O O . GLU A 1 100 ? -12.216 5.169 15.386 1.00 95.31 100 GLU A O 1
ATOM 785 N N . PRO A 1 101 ? -13.623 4.189 13.935 1.00 93.31 101 PRO A N 1
ATOM 786 C CA . PRO A 1 101 ? -12.654 4.208 12.851 1.00 93.31 101 PRO A CA 1
ATOM 787 C C . PRO A 1 101 ? -12.383 5.650 12.422 1.00 93.31 101 PRO A C 1
ATOM 789 O O . PRO A 1 101 ? -13.299 6.388 12.067 1.00 93.31 101 PRO A O 1
ATOM 792 N N . VAL A 1 102 ? -11.110 6.037 12.376 1.00 92.88 102 VAL A N 1
ATOM 793 C CA . VAL A 1 102 ? -10.723 7.324 11.793 1.00 92.88 102 VAL A CA 1
ATOM 794 C C . VAL A 1 102 ? -10.908 7.242 10.279 1.00 92.88 102 VAL A C 1
ATOM 796 O O . VAL A 1 102 ? -10.486 6.269 9.639 1.00 92.88 102 VAL A O 1
ATOM 799 N N . GLY A 1 103 ? -11.565 8.248 9.700 1.00 90.06 103 GLY A N 1
ATOM 800 C CA . GLY A 1 103 ? -11.728 8.363 8.252 1.00 90.06 103 GLY A CA 1
ATOM 801 C C . GLY A 1 103 ? -10.371 8.369 7.543 1.00 90.06 103 GLY A C 1
ATOM 802 O O . GLY A 1 103 ? -9.419 8.993 8.007 1.00 90.06 103 GLY A O 1
ATOM 803 N N . ASN A 1 104 ? -10.271 7.655 6.422 1.00 86.44 104 ASN A N 1
ATOM 804 C CA . ASN A 1 104 ? -9.104 7.704 5.543 1.00 86.44 104 ASN A CA 1
ATOM 805 C C . ASN A 1 104 ? -9.557 8.178 4.163 1.00 86.44 104 ASN A C 1
ATOM 807 O O . ASN A 1 104 ? -10.626 7.777 3.714 1.00 86.44 104 ASN A O 1
ATOM 811 N N . GLY A 1 105 ? -8.742 9.016 3.524 1.00 87.19 105 GLY A N 1
ATOM 812 C CA . GLY A 1 105 ? -8.910 9.401 2.124 1.00 87.19 105 GLY A CA 1
ATOM 813 C C . GLY A 1 105 ? -7.879 8.706 1.239 1.00 87.19 105 GLY A C 1
ATOM 814 O O . GLY A 1 105 ? -7.451 7.589 1.530 1.00 87.19 105 GLY A O 1
ATOM 815 N N . GLY A 1 106 ? -7.453 9.398 0.183 1.00 89.75 106 GLY A N 1
ATOM 816 C CA . GLY A 1 106 ? -6.424 8.912 -0.731 1.00 89.75 106 GLY A CA 1
ATOM 817 C C . GLY A 1 106 ? -5.057 8.670 -0.083 1.00 89.75 106 GLY A C 1
ATOM 818 O O . GLY A 1 106 ? -4.731 9.200 0.980 1.00 89.75 106 GLY A O 1
ATOM 819 N N . LEU A 1 107 ? -4.241 7.884 -0.779 1.00 91.31 107 LEU A N 1
ATOM 820 C CA . LEU A 1 107 ? -2.853 7.590 -0.430 1.00 91.31 107 LEU A CA 1
ATOM 821 C C . LEU A 1 107 ? -1.927 8.239 -1.459 1.00 91.31 107 LEU A C 1
ATOM 823 O O . LEU A 1 107 ? -2.188 8.174 -2.656 1.00 91.31 107 LEU A O 1
ATOM 827 N N . LEU A 1 108 ? -0.816 8.824 -1.017 1.00 91.69 108 LEU A N 1
ATOM 828 C CA . LEU A 1 108 ? 0.237 9.293 -1.915 1.00 91.69 108 LEU A CA 1
ATOM 829 C C . LEU A 1 108 ? 1.542 8.576 -1.587 1.00 91.69 108 LEU A C 1
ATOM 831 O O . LEU A 1 108 ? 2.139 8.805 -0.537 1.00 91.69 108 LEU A O 1
ATOM 835 N N . VAL A 1 109 ? 1.973 7.698 -2.490 1.00 88.88 109 VAL A N 1
ATOM 836 C CA . VAL A 1 109 ? 3.221 6.942 -2.347 1.00 88.88 109 VAL A CA 1
ATOM 837 C C . VAL A 1 109 ? 4.362 7.734 -2.973 1.00 88.88 109 VAL A C 1
ATOM 839 O O . VAL A 1 109 ? 4.228 8.241 -4.089 1.00 88.88 1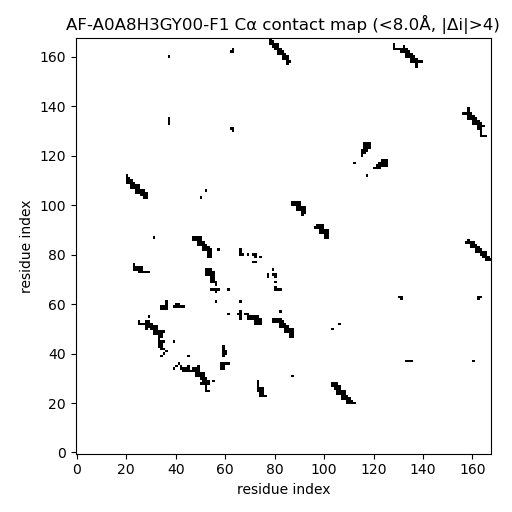09 VAL A O 1
ATOM 842 N N . TYR A 1 110 ? 5.484 7.832 -2.262 1.00 86.00 110 TYR A N 1
ATOM 843 C CA . TYR A 1 110 ? 6.679 8.540 -2.711 1.00 86.00 110 TYR A CA 1
ATOM 844 C C . TYR A 1 110 ? 7.834 7.568 -2.925 1.00 86.00 110 TYR A C 1
ATOM 846 O O . TYR A 1 110 ? 8.240 6.861 -2.006 1.00 86.00 110 TYR A O 1
ATOM 854 N N . TYR A 1 111 ? 8.411 7.615 -4.119 1.00 82.75 111 TYR A N 1
ATOM 855 C CA . TYR A 1 111 ? 9.656 6.951 -4.471 1.00 82.75 111 TYR A CA 1
ATOM 856 C C . TYR A 1 111 ? 10.695 8.035 -4.700 1.00 82.75 111 TYR A C 1
ATOM 858 O O . TYR A 1 111 ? 10.697 8.723 -5.722 1.00 82.75 111 TYR A O 1
ATOM 866 N N . LEU A 1 112 ? 11.512 8.251 -3.673 1.00 78.12 112 LEU A N 1
ATOM 867 C CA . LEU A 1 112 ? 12.480 9.334 -3.628 1.00 78.12 112 LEU A CA 1
ATOM 868 C C . LEU A 1 112 ? 13.872 8.777 -3.907 1.00 78.12 112 LEU A C 1
ATOM 870 O O . LEU A 1 112 ? 14.313 7.854 -3.223 1.00 78.12 112 LEU A O 1
ATOM 874 N N . ASN A 1 113 ? 14.583 9.390 -4.850 1.00 75.06 113 ASN A N 1
ATOM 875 C CA . ASN A 1 113 ? 15.973 9.072 -5.174 1.00 75.06 113 ASN A CA 1
ATOM 876 C C . ASN A 1 113 ? 16.893 9.659 -4.086 1.00 75.06 113 ASN A C 1
ATOM 878 O O . ASN A 1 113 ? 17.564 10.673 -4.295 1.00 75.06 113 ASN A O 1
ATOM 882 N N . ARG A 1 114 ? 16.832 9.084 -2.879 1.00 71.00 114 ARG A N 1
ATOM 883 C CA . ARG A 1 114 ? 17.658 9.457 -1.723 1.00 71.00 114 ARG A CA 1
ATOM 884 C C . ARG A 1 114 ? 18.923 8.601 -1.669 1.00 71.00 114 ARG A C 1
ATOM 886 O O . ARG A 1 114 ? 18.906 7.444 -2.076 1.00 71.00 114 ARG A O 1
ATOM 893 N N . GLY A 1 115 ? 19.974 9.164 -1.080 1.00 73.19 115 GLY A N 1
ATOM 894 C CA . GLY A 1 115 ? 21.271 8.506 -0.936 1.00 73.19 115 GLY A CA 1
ATOM 895 C C . GLY A 1 115 ? 22.172 8.706 -2.151 1.00 73.19 115 GLY A C 1
ATOM 896 O O . GLY A 1 115 ? 21.957 9.605 -2.961 1.00 73.19 115 GLY A O 1
ATOM 897 N N . ASP A 1 116 ? 23.189 7.863 -2.243 1.00 79.00 116 ASP A N 1
ATOM 898 C CA . ASP A 1 116 ? 24.264 7.891 -3.235 1.00 79.00 116 ASP A CA 1
ATOM 899 C C . ASP A 1 116 ? 24.090 6.836 -4.338 1.00 79.00 116 ASP A C 1
ATOM 901 O O . ASP A 1 116 ? 24.932 6.731 -5.217 1.00 79.00 116 ASP A O 1
ATOM 905 N N . ALA A 1 117 ? 22.995 6.066 -4.327 1.00 76.88 117 ALA A N 1
ATOM 906 C CA . ALA A 1 117 ? 22.777 4.957 -5.259 1.00 76.88 117 ALA A CA 1
ATOM 907 C C . ALA A 1 117 ? 22.481 5.389 -6.710 1.00 76.88 117 ALA A C 1
ATOM 909 O O . ALA A 1 117 ? 22.666 4.605 -7.640 1.00 76.88 117 ALA A O 1
ATOM 910 N N . ASP A 1 118 ? 22.004 6.615 -6.920 1.00 80.88 118 ASP A N 1
ATOM 911 C CA . ASP A 1 118 ? 21.690 7.147 -8.249 1.00 80.88 118 ASP A CA 1
ATOM 912 C C . ASP A 1 118 ? 22.971 7.623 -8.967 1.00 80.88 118 ASP A C 1
ATOM 914 O O . ASP A 1 118 ? 23.887 8.158 -8.339 1.00 80.88 118 ASP A O 1
ATOM 918 N N . VAL A 1 119 ? 23.038 7.419 -10.291 1.00 82.44 119 VAL A N 1
ATOM 919 C CA . VAL A 1 119 ? 24.222 7.724 -11.121 1.00 82.44 119 VAL A CA 1
ATOM 920 C C . VAL A 1 119 ? 24.630 9.191 -10.995 1.00 82.44 119 VAL A C 1
ATOM 922 O O . VAL A 1 119 ? 25.817 9.508 -11.003 1.00 82.44 119 VAL A O 1
ATOM 925 N N . PHE A 1 120 ? 23.657 10.088 -10.816 1.00 78.00 120 PHE A N 1
ATOM 926 C CA . PHE A 1 120 ? 23.910 11.513 -10.625 1.00 78.00 120 PHE A CA 1
ATOM 927 C C . PHE A 1 120 ? 24.797 11.807 -9.401 1.00 78.00 120 PHE A C 1
ATOM 929 O O . PHE A 1 120 ? 25.520 12.800 -9.398 1.00 78.00 120 PHE A O 1
ATOM 936 N N . TYR A 1 121 ? 24.776 10.947 -8.377 1.00 80.06 121 TYR A N 1
ATOM 937 C 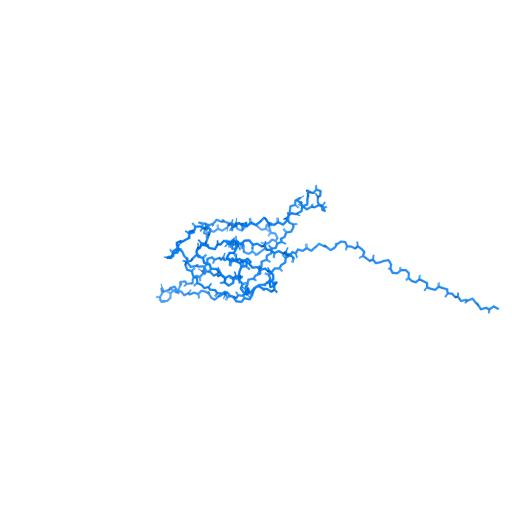CA . TYR A 1 121 ? 25.599 11.080 -7.168 1.00 80.06 121 TYR A CA 1
ATOM 938 C C . TYR A 1 121 ? 26.799 10.120 -7.148 1.00 80.06 121 TYR A C 1
ATOM 940 O O . TYR A 1 121 ? 27.390 9.913 -6.093 1.00 80.06 121 TYR A O 1
ATOM 948 N N . GLY A 1 122 ? 27.168 9.533 -8.292 1.00 80.81 122 GLY A N 1
ATOM 949 C CA . GLY A 1 122 ? 28.289 8.590 -8.391 1.00 80.81 122 GLY A CA 1
ATOM 950 C C . GLY A 1 122 ? 27.940 7.145 -8.023 1.00 80.81 122 GLY A C 1
ATOM 951 O O . GLY A 1 122 ? 28.841 6.315 -7.907 1.00 80.81 122 GLY A O 1
ATOM 952 N N . GLY A 1 123 ? 26.653 6.833 -7.854 1.00 84.62 123 GLY A N 1
ATOM 953 C CA . GLY A 1 123 ? 26.177 5.483 -7.581 1.00 84.62 123 GLY A CA 1
ATOM 954 C C . GLY A 1 123 ? 26.121 4.571 -8.806 1.00 84.62 123 GLY A C 1
ATOM 955 O O . GLY A 1 123 ? 26.232 5.025 -9.946 1.00 84.62 123 GLY A O 1
ATOM 956 N N . PRO A 1 124 ? 25.865 3.268 -8.596 1.00 86.12 124 PRO A N 1
ATOM 957 C CA . PRO A 1 124 ? 25.726 2.286 -9.674 1.00 86.12 124 PRO A CA 1
ATOM 958 C C . PRO A 1 124 ? 24.441 2.451 -10.509 1.00 86.12 124 PRO A C 1
ATOM 960 O O . PRO A 1 124 ? 24.256 1.732 -11.491 1.00 86.12 124 PRO A O 1
ATOM 963 N N . GLY A 1 125 ? 23.546 3.363 -10.119 1.00 85.25 125 GLY A N 1
ATOM 964 C CA . GLY A 1 125 ? 22.252 3.599 -10.746 1.00 85.25 125 GLY A CA 1
ATOM 965 C C . GLY A 1 125 ? 21.105 2.856 -10.064 1.00 85.25 125 GLY A C 1
ATOM 966 O O . GLY A 1 125 ? 21.262 1.759 -9.522 1.00 85.25 125 GLY A O 1
ATOM 967 N N . LEU A 1 126 ? 19.919 3.471 -10.102 1.00 80.06 126 LEU A N 1
ATOM 968 C CA . LEU A 1 126 ? 18.700 2.886 -9.552 1.00 80.06 126 LEU A CA 1
ATOM 969 C C . LEU A 1 126 ? 18.218 1.731 -10.433 1.00 80.06 126 LEU A C 1
ATOM 971 O O . LEU A 1 126 ? 18.188 1.833 -11.658 1.00 80.06 126 LEU A O 1
ATOM 975 N N . LYS A 1 127 ? 17.806 0.637 -9.793 1.00 82.31 127 LYS A N 1
ATOM 976 C CA . LYS A 1 127 ? 17.227 -0.535 -10.456 1.00 82.31 127 LYS A CA 1
ATOM 977 C C . LYS A 1 127 ? 15.748 -0.639 -10.116 1.00 82.31 127 LYS A C 1
ATOM 979 O O . LYS A 1 127 ? 15.342 -0.297 -9.006 1.00 82.31 127 LYS A O 1
ATOM 984 N N . ALA A 1 128 ? 14.958 -1.138 -11.063 1.00 82.44 128 ALA A N 1
ATOM 985 C CA . ALA A 1 128 ? 13.572 -1.492 -10.796 1.00 82.44 128 ALA A CA 1
ATOM 986 C C . ALA A 1 128 ? 13.497 -2.576 -9.708 1.00 82.44 128 ALA A C 1
ATOM 988 O O . ALA A 1 128 ? 14.383 -3.432 -9.608 1.00 82.44 128 ALA A O 1
ATOM 989 N N . PHE A 1 129 ? 12.436 -2.544 -8.900 1.00 85.31 129 PHE A N 1
ATOM 990 C CA . PHE A 1 129 ? 12.181 -3.612 -7.939 1.00 85.31 129 PHE A CA 1
ATOM 991 C C . PHE A 1 129 ? 11.976 -4.943 -8.678 1.00 85.31 129 PHE A C 1
ATOM 993 O O . PHE A 1 129 ? 11.293 -4.965 -9.704 1.00 85.31 129 PHE A O 1
ATOM 1000 N N . PRO A 1 130 ? 12.551 -6.051 -8.181 1.00 86.94 130 PRO A N 1
ATOM 1001 C CA . PRO A 1 130 ? 12.369 -7.352 -8.806 1.00 86.94 130 PRO A CA 1
ATOM 1002 C C . PRO A 1 130 ? 10.924 -7.843 -8.669 1.00 86.94 130 PRO A C 1
ATOM 1004 O O . PRO A 1 130 ? 10.164 -7.404 -7.798 1.00 86.94 130 PRO A O 1
ATOM 1007 N N . GLU A 1 131 ? 10.564 -8.821 -9.497 1.00 88.94 131 GLU A N 1
ATOM 1008 C CA . GLU A 1 131 ? 9.305 -9.540 -9.332 1.00 88.94 131 GLU A CA 1
ATOM 1009 C C . GLU A 1 131 ? 9.228 -10.238 -7.964 1.00 88.94 131 GLU A C 1
ATOM 1011 O O . GLU A 1 131 ? 10.213 -10.732 -7.421 1.00 88.94 131 GLU A O 1
ATOM 1016 N N . GLY A 1 132 ? 8.037 -10.246 -7.376 1.00 86.19 132 GLY A N 1
ATOM 1017 C CA . GLY A 1 132 ? 7.763 -10.716 -6.027 1.00 86.19 132 GLY A CA 1
ATOM 1018 C C . GLY A 1 132 ? 8.233 -9.798 -4.897 1.00 86.19 132 GLY A C 1
ATOM 1019 O O . GL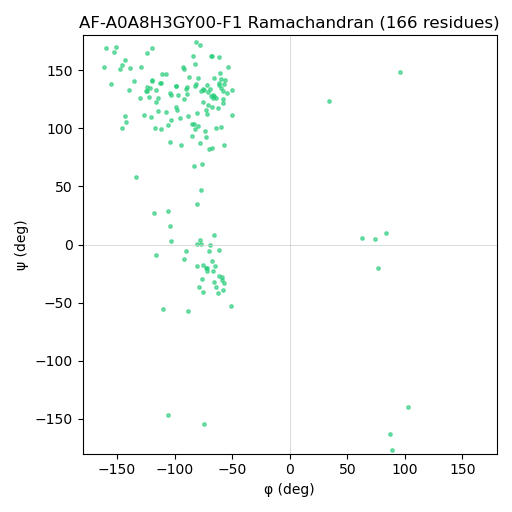Y A 1 132 ? 8.093 -10.206 -3.743 1.00 86.19 132 GLY A O 1
ATOM 1020 N N . PHE A 1 133 ? 8.769 -8.596 -5.166 1.00 89.56 133 PHE A N 1
ATOM 1021 C CA . PHE A 1 133 ? 9.293 -7.732 -4.102 1.00 89.56 133 PHE A CA 1
ATOM 1022 C C . PHE A 1 133 ? 8.227 -7.403 -3.043 1.00 89.56 133 PHE A C 1
ATOM 1024 O O . PHE A 1 133 ? 7.144 -6.892 -3.339 1.00 89.56 133 PHE A O 1
ATOM 1031 N N . LYS A 1 134 ? 8.559 -7.690 -1.783 1.00 88.19 134 LYS A N 1
ATOM 1032 C CA . LYS A 1 134 ? 7.729 -7.436 -0.604 1.00 88.19 134 LYS A CA 1
ATOM 1033 C C . LYS A 1 134 ? 8.534 -6.611 0.385 1.00 88.19 134 LYS A C 1
ATOM 1035 O O . LYS A 1 134 ? 9.673 -6.958 0.687 1.00 88.19 134 LYS A O 1
ATOM 1040 N N . MET A 1 135 ? 7.934 -5.549 0.907 1.00 88.00 135 MET A N 1
ATOM 1041 C CA . MET A 1 135 ? 8.591 -4.653 1.854 1.00 88.00 135 MET A CA 1
ATOM 1042 C C . MET A 1 135 ? 7.666 -4.310 3.013 1.00 88.00 135 MET A C 1
ATOM 1044 O O . MET A 1 135 ? 6.480 -4.056 2.816 1.00 88.00 135 MET A O 1
ATOM 1048 N N . ILE A 1 136 ? 8.253 -4.256 4.206 1.00 85.94 136 ILE A N 1
ATOM 1049 C CA . ILE A 1 136 ? 7.681 -3.641 5.402 1.00 85.94 136 ILE A CA 1
ATOM 1050 C C . ILE A 1 136 ? 8.596 -2.477 5.758 1.00 85.94 136 ILE A C 1
ATOM 1052 O O . ILE A 1 136 ? 9.794 -2.679 5.955 1.00 85.94 136 ILE A O 1
ATOM 1056 N N . SER A 1 137 ? 8.048 -1.268 5.823 1.00 79.69 137 SER A N 1
ATOM 1057 C CA . SER A 1 137 ? 8.792 -0.092 6.271 1.00 79.69 137 SER A CA 1
ATOM 1058 C C . SER A 1 137 ? 8.382 0.291 7.688 1.00 79.69 137 SER A C 1
ATOM 1060 O O . SER A 1 137 ? 7.198 0.424 7.972 1.00 79.69 137 SER A O 1
ATOM 1062 N N . GLY A 1 138 ? 9.352 0.505 8.577 1.00 75.88 138 GLY A N 1
ATOM 1063 C CA . GLY A 1 138 ? 9.121 0.905 9.967 1.00 75.88 138 GLY A CA 1
ATOM 1064 C C . GLY A 1 138 ? 8.939 -0.260 10.948 1.00 75.88 138 GLY A C 1
ATOM 1065 O O . GLY A 1 138 ? 9.085 -1.432 10.609 1.00 75.88 138 GLY A O 1
ATOM 1066 N N . ASN A 1 139 ? 8.661 0.074 12.212 1.00 73.94 139 ASN A N 1
ATOM 1067 C CA . ASN A 1 139 ? 8.502 -0.900 13.294 1.00 73.94 139 ASN A CA 1
ATOM 1068 C C . ASN A 1 139 ? 7.050 -0.892 13.808 1.00 73.94 139 ASN A C 1
ATOM 1070 O O . ASN A 1 139 ? 6.645 0.098 14.424 1.00 73.94 139 ASN A O 1
ATOM 1074 N N . PRO A 1 140 ? 6.282 -1.988 13.648 1.00 70.12 140 PRO A N 1
ATOM 1075 C CA . PRO A 1 140 ? 4.880 -2.052 14.069 1.00 70.12 140 PRO A CA 1
ATOM 1076 C C . PRO A 1 140 ? 4.691 -2.013 15.594 1.00 70.12 140 PRO A C 1
ATOM 1078 O O . PRO A 1 140 ? 3.581 -1.801 16.074 1.00 70.12 140 PRO A O 1
ATOM 1081 N N . ARG A 1 141 ? 5.759 -2.213 16.378 1.00 74.19 141 ARG A N 1
ATOM 1082 C CA . ARG A 1 141 ? 5.745 -2.075 17.843 1.00 74.19 141 ARG A CA 1
ATOM 1083 C C . ARG A 1 141 ? 6.086 -0.661 18.313 1.00 74.19 141 ARG A C 1
ATOM 1085 O O . ARG A 1 141 ? 6.022 -0.400 19.512 1.00 74.19 141 ARG A O 1
ATOM 1092 N N . SER A 1 142 ? 6.458 0.246 17.409 1.00 72.06 142 SER A N 1
ATOM 1093 C CA . SER A 1 142 ? 6.755 1.629 17.776 1.00 72.06 142 SER A CA 1
ATOM 1094 C C . SER A 1 142 ? 5.482 2.356 18.210 1.00 72.06 142 SER A C 1
ATOM 1096 O O . SER A 1 142 ? 4.471 2.341 17.510 1.00 72.06 142 SER A O 1
ATOM 1098 N N . ARG A 1 143 ? 5.521 2.984 19.390 1.00 66.88 143 ARG A N 1
ATOM 1099 C CA . ARG A 1 143 ? 4.395 3.740 19.973 1.00 66.88 143 ARG A CA 1
ATOM 1100 C C . ARG A 1 143 ? 4.684 5.232 20.128 1.00 66.88 143 ARG A C 1
ATOM 1102 O O . ARG A 1 143 ? 3.770 5.996 20.415 1.00 66.88 143 ARG A O 1
ATOM 1109 N N . SER A 1 144 ? 5.931 5.641 19.916 1.00 63.78 144 SER A N 1
ATOM 1110 C CA . SER A 1 144 ? 6.370 7.032 19.886 1.00 63.78 144 SER A 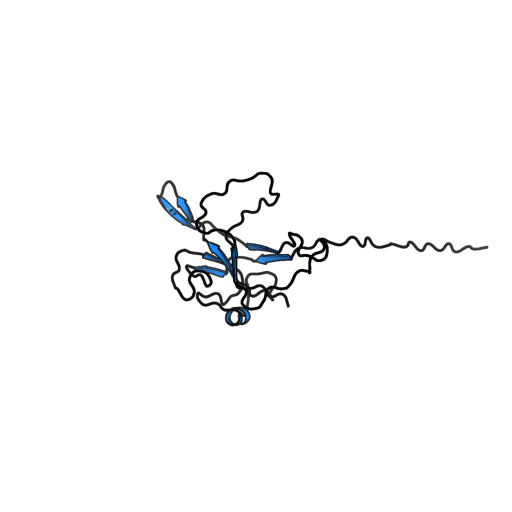CA 1
ATOM 1111 C C . SER A 1 144 ? 7.642 7.144 19.040 1.00 63.78 144 SER A C 1
ATOM 1113 O O . SER A 1 144 ? 8.539 6.306 19.129 1.00 63.78 144 SER A O 1
ATOM 1115 N N . LYS A 1 145 ? 7.734 8.185 18.207 1.00 59.84 145 LYS A N 1
ATOM 1116 C CA . LYS A 1 145 ? 9.014 8.666 17.670 1.00 59.84 145 LYS A CA 1
ATOM 1117 C C . LYS A 1 145 ? 9.446 9.858 18.522 1.00 59.84 145 LYS A C 1
ATOM 1119 O O . LYS A 1 145 ? 8.625 10.728 18.804 1.00 59.84 145 LYS A O 1
ATOM 1124 N N . LYS A 1 146 ? 10.726 9.937 18.896 1.00 48.00 146 LYS A N 1
ATOM 1125 C CA . LYS A 1 146 ? 11.313 11.228 19.279 1.00 48.00 146 LYS A CA 1
ATOM 1126 C C . LYS A 1 146 ? 11.464 12.027 17.987 1.00 48.00 146 LYS A C 1
ATOM 1128 O O . LYS A 1 146 ? 12.222 11.620 17.114 1.00 48.00 146 LYS A O 1
ATOM 1133 N N . TYR A 1 147 ? 10.692 13.098 17.836 1.00 48.66 147 TYR A N 1
ATOM 1134 C CA . TYR A 1 147 ? 10.874 14.028 16.727 1.00 48.66 147 TYR A CA 1
ATOM 1135 C C . TYR A 1 147 ? 12.269 14.649 16.850 1.00 48.66 147 TYR A C 1
ATOM 1137 O O . TYR A 1 147 ? 12.563 15.294 17.856 1.00 48.66 147 TYR A O 1
ATOM 1145 N N . VAL A 1 148 ? 13.134 14.414 15.863 1.00 54.00 148 VAL A N 1
ATOM 1146 C CA . VAL A 1 148 ? 14.420 15.106 15.749 1.00 54.00 148 VAL A CA 1
ATOM 1147 C C . VAL A 1 148 ? 14.208 16.242 14.745 1.00 54.00 148 VAL A C 1
ATOM 1149 O O . VAL A 1 148 ? 13.902 15.952 13.589 1.00 54.00 148 VAL A O 1
ATOM 1152 N N . PRO A 1 149 ? 14.327 17.522 15.146 1.00 52.19 149 PRO A N 1
ATOM 1153 C CA . PRO A 1 149 ? 13.977 18.666 14.295 1.00 52.19 149 PRO A CA 1
ATOM 1154 C C . PRO A 1 149 ? 14.772 18.826 12.989 1.00 52.19 149 PRO A C 1
ATOM 1156 O O . PRO A 1 149 ? 14.481 19.741 12.226 1.00 52.19 149 PRO A O 1
ATOM 1159 N N . THR A 1 150 ? 15.784 17.995 12.734 1.00 53.47 150 THR A N 1
ATOM 1160 C CA . THR A 1 150 ? 16.713 18.151 11.606 1.00 53.47 150 THR A CA 1
ATOM 1161 C C . THR A 1 150 ? 16.298 17.416 10.332 1.00 53.47 150 THR A C 1
ATOM 1163 O O . THR A 1 150 ? 16.874 17.695 9.284 1.00 53.47 150 THR A O 1
ATOM 1166 N N . ASP A 1 151 ? 15.310 16.515 10.375 1.00 49.53 151 ASP A N 1
ATOM 1167 C CA . ASP A 1 151 ? 14.842 15.827 9.168 1.00 49.53 151 ASP A CA 1
ATOM 1168 C C . ASP A 1 151 ? 13.733 16.625 8.476 1.00 49.53 151 ASP A C 1
ATOM 1170 O O . ASP A 1 151 ? 12.593 16.713 8.928 1.00 49.53 151 ASP A O 1
ATOM 1174 N N . SER A 1 152 ? 14.072 17.174 7.312 1.00 42.19 152 SER A N 1
ATOM 1175 C CA . SER A 1 152 ? 13.199 17.945 6.418 1.00 42.19 152 SER A CA 1
ATOM 1176 C C . SER A 1 152 ? 12.047 17.143 5.787 1.00 42.19 152 SER A C 1
ATOM 1178 O O . SER A 1 152 ? 11.331 17.658 4.928 1.00 42.19 152 SER A O 1
ATOM 1180 N N . SER A 1 153 ? 11.812 15.895 6.208 1.00 44.34 153 SER A N 1
ATOM 1181 C CA . SER A 1 153 ? 10.625 15.125 5.836 1.00 44.34 153 SER A CA 1
ATOM 1182 C C . SER A 1 153 ? 9.629 15.063 6.990 1.00 44.34 153 SER A C 1
ATOM 1184 O O . SER A 1 153 ? 9.611 14.111 7.764 1.00 44.34 153 SER A O 1
ATOM 1186 N N . SER A 1 154 ? 8.752 16.065 7.058 1.00 38.72 154 SER A N 1
ATOM 1187 C CA . SER A 1 154 ? 7.613 16.144 7.987 1.00 38.72 154 SER A CA 1
ATOM 1188 C C . SER A 1 154 ? 6.491 15.135 7.700 1.00 38.72 154 SER A C 1
ATOM 1190 O O . SER A 1 154 ? 5.492 15.096 8.420 1.00 38.72 154 SER A O 1
ATOM 1192 N N . ASN A 1 155 ? 6.628 14.308 6.661 1.00 44.25 155 ASN A N 1
ATOM 1193 C CA . ASN A 1 155 ? 5.652 13.275 6.352 1.00 44.25 155 ASN A CA 1
ATOM 1194 C C . ASN A 1 155 ? 5.785 12.159 7.387 1.00 44.25 155 ASN A C 1
ATOM 1196 O O . ASN A 1 155 ? 6.825 11.506 7.472 1.00 44.25 155 ASN A O 1
ATOM 1200 N N . GLN A 1 156 ? 4.736 11.954 8.185 1.00 42.09 156 GLN A N 1
ATOM 1201 C CA . GLN A 1 156 ? 4.634 10.815 9.090 1.00 42.09 156 GLN A CA 1
ATOM 1202 C C . GLN A 1 156 ? 4.939 9.537 8.300 1.00 42.09 156 GLN A C 1
ATOM 1204 O O . GLN A 1 156 ? 4.177 9.147 7.417 1.00 42.09 156 GLN A O 1
ATOM 1209 N N . GLU A 1 157 ? 6.069 8.901 8.602 1.00 46.06 157 GLU A N 1
ATOM 1210 C CA . GLU A 1 157 ? 6.388 7.559 8.122 1.00 46.06 157 GLU A CA 1
ATOM 1211 C C . GLU A 1 157 ? 5.410 6.588 8.782 1.00 46.06 157 GLU A C 1
ATOM 1213 O O . GLU A 1 157 ? 5.676 6.003 9.834 1.00 46.06 157 GLU A O 1
ATOM 1218 N N . VAL A 1 158 ? 4.222 6.483 8.199 1.00 43.69 158 VAL A N 1
ATOM 1219 C CA . VAL A 1 158 ? 3.301 5.394 8.482 1.00 43.69 158 VAL A CA 1
ATOM 1220 C C . VAL A 1 158 ? 4.010 4.111 8.062 1.00 43.69 158 VAL A C 1
ATOM 1222 O O . VAL A 1 158 ? 4.687 4.089 7.033 1.00 43.69 158 VAL A O 1
ATOM 1225 N N . VAL A 1 159 ? 3.879 3.053 8.865 1.00 47.31 159 VAL A N 1
ATOM 1226 C CA . VAL A 1 159 ? 4.357 1.722 8.481 1.00 47.31 159 VAL A CA 1
ATOM 1227 C C . VAL A 1 159 ? 3.625 1.332 7.202 1.00 47.31 159 VAL A C 1
ATOM 1229 O O . VAL A 1 159 ? 2.440 1.001 7.236 1.00 47.31 159 VAL A O 1
ATOM 1232 N N . LEU A 1 160 ? 4.316 1.476 6.075 1.00 50.03 160 LEU A N 1
ATOM 1233 C CA . LEU A 1 160 ? 3.808 1.168 4.751 1.00 50.03 160 LEU A CA 1
ATOM 1234 C C . LEU A 1 160 ? 4.335 -0.205 4.378 1.00 50.03 160 LEU A C 1
ATOM 1236 O O . LEU A 1 160 ? 5.546 -0.424 4.281 1.00 50.03 160 LEU A O 1
ATOM 1240 N N . ASN A 1 161 ? 3.399 -1.117 4.171 1.00 50.84 161 ASN A N 1
ATOM 1241 C CA . ASN A 1 161 ? 3.682 -2.423 3.618 1.00 50.84 161 ASN A CA 1
ATOM 1242 C C . ASN A 1 161 ? 3.350 -2.397 2.128 1.00 50.84 161 ASN A C 1
ATOM 1244 O O . ASN A 1 161 ? 2.321 -1.844 1.726 1.00 50.84 161 ASN A O 1
ATOM 1248 N N . VAL A 1 162 ? 4.236 -2.972 1.318 1.00 56.97 162 VAL A N 1
ATOM 1249 C CA . VAL A 1 162 ? 4.127 -2.967 -0.143 1.00 56.97 162 VAL A CA 1
ATOM 1250 C C . VAL A 1 162 ? 4.302 -4.385 -0.668 1.00 56.97 162 VAL A C 1
ATOM 1252 O O . VAL A 1 162 ? 5.319 -5.024 -0.388 1.00 56.97 1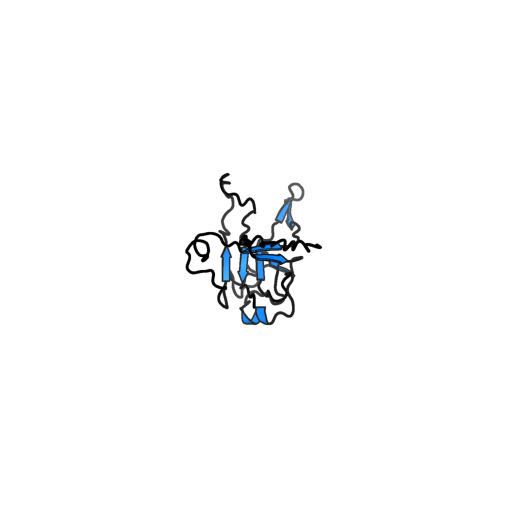62 VAL A O 1
ATOM 1255 N N . VAL A 1 163 ? 3.345 -4.862 -1.470 1.00 55.12 163 VAL A N 1
ATOM 1256 C CA . VAL A 1 163 ? 3.586 -5.952 -2.430 1.00 55.12 163 VAL A CA 1
ATOM 1257 C C . VAL A 1 163 ? 3.696 -5.324 -3.821 1.00 55.12 163 VAL A C 1
ATOM 1259 O O . VAL A 1 163 ? 2.692 -4.877 -4.365 1.00 55.12 163 VAL A O 1
ATOM 1262 N N . GLN A 1 164 ? 4.944 -5.298 -4.300 1.00 51.19 164 GLN A N 1
ATOM 1263 C CA . GLN A 1 164 ? 5.530 -4.982 -5.611 1.00 51.19 164 GLN A CA 1
ATOM 1264 C C . GLN A 1 164 ? 4.927 -3.909 -6.536 1.00 51.19 164 GLN A C 1
ATOM 1266 O O . GLN A 1 164 ? 3.857 -4.111 -7.097 1.00 51.19 164 GLN A O 1
ATOM 1271 N N . GLN A 1 165 ? 5.798 -2.943 -6.884 1.00 42.28 165 GLN A N 1
ATOM 1272 C CA . GLN A 1 165 ? 5.732 -1.967 -7.984 1.00 42.28 165 GLN A CA 1
ATOM 1273 C C . GLN A 1 165 ? 6.072 -2.572 -9.357 1.00 42.28 165 GLN A C 1
ATOM 1275 O O . GLN A 1 165 ? 7.105 -3.222 -9.514 1.00 42.28 165 GLN A O 1
ATOM 1280 N N . VAL A 1 166 ? 5.244 -2.297 -10.369 1.00 34.72 166 VAL A N 1
ATOM 1281 C CA . VAL A 1 166 ? 5.582 -2.508 -11.787 1.00 34.72 166 VAL A CA 1
ATOM 1282 C C . VAL A 1 166 ? 5.337 -1.209 -12.543 1.00 34.72 166 VAL A C 1
ATOM 1284 O O . VAL A 1 166 ? 4.191 -0.808 -12.729 1.00 34.72 166 VAL A O 1
ATOM 1287 N N . CYS A 1 167 ? 6.416 -0.583 -13.006 1.00 30.83 167 CYS A N 1
ATOM 1288 C CA . CYS A 1 167 ? 6.372 0.363 -14.113 1.00 30.83 167 CYS A CA 1
ATOM 1289 C C . CYS A 1 167 ? 6.968 -0.371 -15.319 1.00 30.83 167 CYS A C 1
ATOM 1291 O O . CYS A 1 167 ? 8.185 -0.542 -15.363 1.00 30.83 167 CYS A O 1
ATOM 1293 N N . ASN A 1 168 ? 6.121 -0.841 -16.237 1.00 35.28 168 ASN A N 1
ATOM 1294 C CA . ASN A 1 168 ? 6.546 -1.172 -17.599 1.00 35.28 168 ASN A CA 1
ATOM 1295 C C . ASN A 1 168 ? 6.172 -0.003 -18.501 1.00 35.28 168 ASN A C 1
ATOM 1297 O O . ASN A 1 168 ? 5.002 0.435 -18.393 1.00 35.28 168 ASN A O 1
#

Secondary structure (DSSP, 8-state):
---------------PPP---EEEEE-S-SEEES--TTTSTT-SS-SS-EEEEEBTT--TT--HHHHHT-S-BSBSSTT---EEEEEPPEEE-TTT--EEEPP---EEEEE---SS-SGGGTSS---PPPTT-EEE-S-TT-------TT-S--S-----EEE-----

Radius of gyration: 22.59 Å; Cα contacts (8 Å, |Δi|>4): 278; chains: 1; bounding box: 47×66×77 Å

InterPro domains:
  IPR018535 Domain of unknown function DUF1996 [PF09362] (36-146)

Mean predicted aligned error: 10.54 Å

Foldseek 3Di:
DDDDDDDPPPPPDPPDDDQDWDKKKFWAFPDWAQADLPPQAPDPRHPAIKGKFFFPQDGNNDFLVSQCPGPATRIPPGNWSKMKIFGFDWDQDPVVRDTDTDDDTMDMDIGHPDDQCDVVNVHPHDDADDGQDKDWPDDPPDPDDPDDPPDPPPPPPGGMIMGDTDDD

Solvent-accessible surface area (backbone atoms only — not comparable to full-atom values): 10483 Å² total; per-residue (Å²): 143,81,84,82,81,83,81,80,81,78,78,77,72,84,82,69,84,78,92,77,63,54,70,49,49,24,46,56,58,80,46,77,41,36,51,31,46,78,90,35,57,64,35,79,71,33,99,54,48,23,40,28,36,26,19,65,46,72,49,22,68,50,45,53,68,53,19,68,68,30,94,48,35,38,27,76,55,69,74,31,35,19,38,41,35,32,74,56,55,64,46,69,40,90,83,81,68,45,77,42,76,55,86,77,64,58,47,77,48,77,50,71,90,70,80,48,48,40,51,92,64,75,24,94,43,80,72,81,69,58,90,68,37,70,48,77,42,80,63,93,84,64,89,76,78,85,86,64,95,80,60,91,66,84,67,80,82,64,50,45,33,37,46,38,73,46,89,129